Protein AF-A0A0Q6AH53-F1 (afdb_monomer_lite)

Secondary structure (DSSP, 8-state):
-HHHHHHHHHHHHHHHHHIIIIIHHHH-HHHHHHHHHHHHHHHHHHHHHHHHHHHHHHHHHHHHHHHHH-SSHHHHHHHHHHHHS--HHHHHHHHHHHHHHHHH-

Structure (mmCIF, N/CA/C/O backbone):
data_AF-A0A0Q6AH53-F1
#
_entry.id   AF-A0A0Q6AH53-F1
#
loop_
_atom_site.group_PDB
_atom_site.id
_atom_site.type_symbol
_atom_site.label_atom_id
_atom_site.label_alt_id
_atom_site.label_comp_id
_atom_site.label_asym_id
_atom_site.label_entity_id
_atom_site.label_seq_id
_ato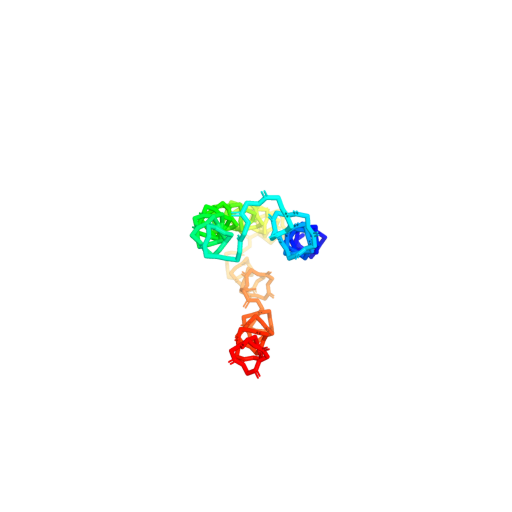m_site.pdbx_PDB_ins_code
_atom_site.Cartn_x
_atom_site.Cartn_y
_atom_site.Cartn_z
_atom_site.occupancy
_atom_site.B_iso_or_equiv
_atom_site.auth_seq_id
_atom_site.auth_comp_id
_atom_site.auth_asym_id
_atom_site.auth_atom_id
_atom_site.pdbx_PDB_model_num
ATOM 1 N N . MET A 1 1 ? -9.534 -4.218 2.031 1.00 60.06 1 MET A N 1
ATOM 2 C CA . MET A 1 1 ? -8.168 -3.649 2.088 1.00 60.06 1 MET A CA 1
ATOM 3 C C . MET A 1 1 ? -7.140 -4.500 1.352 1.00 60.06 1 MET A C 1
ATOM 5 O O . MET A 1 1 ? -6.335 -3.924 0.639 1.00 60.06 1 MET A O 1
ATOM 9 N N . TYR A 1 2 ? -7.128 -5.834 1.509 1.00 58.12 2 TYR A N 1
ATOM 10 C CA . TYR A 1 2 ? -6.176 -6.685 0.774 1.00 58.12 2 TYR A CA 1
ATOM 11 C C . TYR A 1 2 ? -6.452 -6.732 -0.727 1.00 58.12 2 TYR A C 1
ATOM 13 O O . TYR A 1 2 ? -5.517 -6.657 -1.506 1.00 58.12 2 TYR A O 1
ATOM 21 N N . LEU A 1 3 ? -7.723 -6.791 -1.133 1.00 60.84 3 LEU A N 1
ATOM 22 C CA . LEU A 1 3 ? -8.106 -6.808 -2.544 1.00 60.84 3 LEU A CA 1
ATOM 23 C C . LEU A 1 3 ? -7.705 -5.507 -3.255 1.00 60.84 3 LEU A C 1
ATOM 25 O O . LEU A 1 3 ? -7.133 -5.552 -4.332 1.00 60.84 3 LEU A O 1
ATOM 29 N N . GLU A 1 4 ? -7.935 -4.356 -2.624 1.00 62.25 4 GLU A N 1
ATOM 30 C CA . GLU A 1 4 ? -7.545 -3.045 -3.148 1.00 62.25 4 GLU A CA 1
ATOM 31 C C . GLU A 1 4 ? -6.018 -2.931 -3.262 1.00 62.25 4 GLU A C 1
ATOM 33 O O . GLU A 1 4 ? -5.525 -2.449 -4.275 1.00 62.25 4 GLU A O 1
ATOM 38 N N . PHE A 1 5 ? -5.268 -3.441 -2.277 1.00 66.69 5 PHE A N 1
ATOM 39 C CA . PHE A 1 5 ? -3.806 -3.531 -2.345 1.00 66.69 5 PHE A CA 1
ATOM 40 C C . PHE A 1 5 ? -3.329 -4.446 -3.485 1.00 66.69 5 PHE A C 1
ATOM 42 O O . PHE A 1 5 ? -2.415 -4.081 -4.215 1.00 66.69 5 PHE A O 1
ATOM 49 N N . PHE A 1 6 ? -3.970 -5.602 -3.685 1.00 65.94 6 PHE A N 1
ATOM 50 C CA . PHE A 1 6 ? -3.657 -6.511 -4.792 1.00 65.94 6 PHE A CA 1
ATOM 51 C C . PHE A 1 6 ? -3.969 -5.898 -6.160 1.00 65.94 6 PHE A C 1
ATOM 53 O O . PHE A 1 6 ? -3.168 -6.045 -7.075 1.00 65.94 6 PHE A O 1
ATOM 60 N N . ILE A 1 7 ? -5.088 -5.181 -6.299 1.00 70.50 7 ILE A N 1
ATOM 61 C CA . ILE A 1 7 ? -5.437 -4.455 -7.531 1.00 70.50 7 ILE A CA 1
ATOM 62 C C . ILE A 1 7 ? -4.381 -3.388 -7.827 1.00 70.50 7 ILE A C 1
ATOM 64 O O . ILE A 1 7 ? -3.907 -3.284 -8.952 1.00 70.50 7 ILE A O 1
ATOM 68 N N . ILE A 1 8 ? -3.980 -2.633 -6.804 1.00 69.50 8 ILE A N 1
ATOM 69 C CA . ILE A 1 8 ? -2.922 -1.625 -6.894 1.00 69.50 8 ILE A CA 1
ATOM 70 C C . ILE A 1 8 ? -1.599 -2.250 -7.355 1.00 69.50 8 ILE A C 1
ATOM 72 O O . ILE A 1 8 ? -0.982 -1.760 -8.296 1.00 69.50 8 ILE A O 1
ATOM 76 N N . PHE A 1 9 ? -1.183 -3.346 -6.721 1.00 70.88 9 PHE A N 1
ATOM 77 C CA . PHE A 1 9 ? 0.066 -4.028 -7.048 1.00 70.88 9 PHE A CA 1
ATOM 78 C C . PHE A 1 9 ? 0.036 -4.621 -8.463 1.00 70.88 9 PHE A C 1
ATOM 80 O O . PHE A 1 9 ? 1.013 -4.539 -9.200 1.00 70.88 9 PHE A O 1
ATOM 87 N N . PHE A 1 10 ? -1.108 -5.172 -8.869 1.00 75.94 10 PHE A N 1
ATOM 88 C CA . PHE A 1 10 ? -1.312 -5.711 -10.210 1.00 75.94 10 PHE A CA 1
ATOM 89 C C . PHE A 1 10 ? -1.244 -4.627 -11.293 1.00 75.94 10 PHE A C 1
ATOM 91 O O . PHE A 1 10 ? -0.612 -4.839 -12.325 1.00 75.94 10 PHE A O 1
ATOM 98 N N . LEU A 1 11 ? -1.839 -3.455 -11.051 1.00 76.25 11 LEU A N 1
ATOM 99 C CA . LEU A 1 11 ? -1.731 -2.310 -11.959 1.00 76.25 11 LEU A CA 1
ATOM 100 C C . LEU A 1 11 ? -0.281 -1.830 -12.092 1.00 76.25 11 LEU A C 1
ATOM 102 O O . LEU A 1 11 ? 0.150 -1.556 -13.206 1.00 76.25 11 LEU A O 1
ATOM 106 N N . PHE A 1 12 ? 0.470 -1.797 -10.986 1.00 74.19 12 PHE A N 1
ATOM 107 C CA . PHE A 1 12 ? 1.898 -1.460 -10.989 1.00 74.19 12 PHE A CA 1
ATOM 108 C C . PHE A 1 12 ? 2.695 -2.437 -11.860 1.00 74.19 12 PHE A C 1
ATOM 110 O O . PHE A 1 12 ? 3.464 -2.044 -12.729 1.00 74.19 12 PHE A O 1
ATOM 117 N N . TYR A 1 13 ? 2.455 -3.736 -11.681 1.00 76.06 13 TYR A N 1
ATOM 118 C CA . TYR A 1 13 ? 3.136 -4.771 -12.449 1.00 76.06 13 TYR A CA 1
ATOM 119 C C . TYR A 1 13 ? 2.826 -4.698 -13.955 1.00 76.06 13 TYR A C 1
ATOM 121 O O . TYR A 1 13 ? 3.729 -4.832 -14.781 1.00 76.06 13 TYR A O 1
ATOM 129 N N . LEU A 1 14 ? 1.563 -4.457 -14.325 1.00 79.00 14 LEU A N 1
ATOM 130 C CA . LEU A 1 14 ? 1.167 -4.282 -15.726 1.00 79.00 14 LEU A CA 1
ATOM 131 C C . LEU A 1 14 ? 1.796 -3.042 -16.363 1.00 79.00 14 LEU A C 1
ATOM 133 O O . LEU A 1 14 ? 2.202 -3.094 -17.523 1.00 79.00 14 LEU A O 1
ATOM 137 N N . GLU A 1 15 ? 1.879 -1.946 -15.615 1.00 78.12 15 GLU A N 1
ATOM 138 C CA . GLU A 1 15 ? 2.511 -0.710 -16.066 1.00 78.12 15 GLU A CA 1
ATOM 139 C C . GLU A 1 15 ? 4.010 -0.922 -16.319 1.00 78.12 15 GLU A C 1
ATOM 141 O O . GLU A 1 15 ? 4.482 -0.638 -17.419 1.00 78.12 15 GLU A O 1
ATOM 146 N N . THR A 1 16 ? 4.717 -1.595 -15.411 1.00 75.44 16 THR A N 1
ATOM 147 C CA . THR A 1 16 ? 6.136 -1.937 -15.598 1.00 75.44 16 THR A CA 1
ATOM 148 C C . THR A 1 16 ? 6.369 -2.834 -16.825 1.00 75.44 16 THR A C 1
ATOM 150 O O . THR A 1 16 ? 7.357 -2.676 -17.547 1.00 75.44 16 THR A O 1
ATOM 153 N N . ILE A 1 17 ? 5.464 -3.781 -17.107 1.00 79.81 17 ILE A N 1
ATOM 154 C CA . ILE A 1 17 ? 5.525 -4.596 -18.334 1.00 79.81 17 ILE A CA 1
ATOM 155 C C . ILE A 1 17 ? 5.327 -3.716 -19.573 1.00 79.81 17 ILE A C 1
ATOM 157 O O . ILE A 1 17 ? 6.077 -3.835 -20.545 1.00 79.81 17 ILE A O 1
ATOM 161 N N . PHE A 1 18 ? 4.327 -2.837 -19.558 1.00 81.81 18 PHE A N 1
ATOM 162 C CA . PHE A 1 18 ? 4.050 -1.940 -20.675 1.00 81.81 18 PHE A CA 1
ATOM 163 C C . PHE A 1 18 ? 5.246 -1.025 -20.972 1.00 81.81 18 PHE A C 1
ATOM 165 O O . PHE A 1 18 ? 5.645 -0.888 -22.133 1.00 81.81 18 PHE A O 1
ATOM 172 N N . GLU A 1 19 ? 5.875 -0.471 -19.938 1.00 75.56 19 GLU A N 1
ATOM 173 C CA . GLU A 1 19 ? 7.033 0.403 -20.102 1.00 75.56 19 GLU A CA 1
ATOM 174 C C . GLU A 1 19 ? 8.237 -0.318 -20.730 1.00 75.56 19 GLU A C 1
ATOM 176 O O . GLU A 1 19 ? 8.822 0.150 -21.717 1.00 75.56 19 GLU A O 1
ATOM 181 N N . ASN A 1 20 ? 8.558 -1.511 -20.226 1.00 76.12 20 ASN A N 1
ATOM 182 C CA . ASN A 1 20 ? 9.725 -2.272 -20.673 1.00 76.12 20 ASN A CA 1
ATOM 183 C C . ASN A 1 20 ? 9.561 -2.886 -22.071 1.00 76.12 20 ASN A C 1
ATOM 185 O O . ASN A 1 20 ? 10.519 -2.934 -22.841 1.00 76.12 20 ASN A O 1
ATOM 189 N N . PHE A 1 21 ? 8.364 -3.358 -22.431 1.00 78.62 21 PHE A N 1
ATOM 190 C CA . PHE A 1 21 ? 8.166 -4.079 -23.696 1.00 78.62 21 PHE A CA 1
ATOM 191 C C . PHE A 1 21 ? 7.598 -3.220 -24.825 1.00 78.62 21 PHE A C 1
ATOM 193 O O . PHE A 1 21 ? 7.879 -3.504 -25.995 1.00 78.62 21 PHE A O 1
ATOM 200 N N . VAL A 1 22 ? 6.809 -2.192 -24.500 1.00 80.94 22 VAL A N 1
ATOM 201 C CA . VAL A 1 22 ? 6.109 -1.365 -25.493 1.00 80.94 22 VAL A CA 1
ATOM 202 C C . VAL A 1 22 ? 6.765 0.005 -25.612 1.00 80.94 22 VAL A C 1
ATOM 204 O O . VAL A 1 22 ? 7.247 0.342 -26.694 1.00 80.94 22 VAL A O 1
ATOM 207 N N . LEU A 1 23 ? 6.854 0.773 -24.520 1.00 78.25 23 LEU A N 1
ATOM 208 C CA . LEU A 1 23 ? 7.431 2.127 -24.567 1.00 78.25 23 LEU A CA 1
ATOM 209 C C . LEU A 1 23 ? 8.900 2.108 -24.979 1.00 78.25 23 LEU A C 1
ATOM 211 O O . LEU A 1 23 ? 9.287 2.849 -25.881 1.00 78.25 23 LEU A O 1
ATOM 215 N N . THR A 1 24 ? 9.692 1.209 -24.390 1.00 81.31 24 THR A N 1
ATOM 216 C CA . THR A 1 24 ? 11.127 1.094 -24.695 1.00 81.31 24 THR A CA 1
ATOM 217 C C . THR A 1 24 ? 11.388 0.893 -26.192 1.00 81.31 24 THR A C 1
ATOM 219 O O . THR A 1 24 ? 12.341 1.453 -26.733 1.00 81.31 24 THR A O 1
ATOM 222 N N . LYS A 1 25 ? 10.511 0.157 -26.894 1.00 82.44 25 LYS A N 1
ATOM 223 C CA . LYS A 1 25 ? 10.593 -0.037 -28.352 1.00 82.44 25 LYS A CA 1
ATOM 224 C C . LYS A 1 25 ? 10.142 1.177 -29.167 1.00 82.44 25 LYS A C 1
ATOM 226 O O . LYS A 1 25 ? 10.589 1.321 -30.300 1.00 82.44 25 LYS A O 1
ATOM 231 N N . LEU A 1 26 ? 9.247 2.006 -28.634 1.00 84.44 26 LEU A N 1
ATOM 232 C CA . LEU A 1 26 ? 8.649 3.133 -29.355 1.00 84.44 26 LEU A CA 1
ATOM 233 C C . LEU A 1 26 ? 9.473 4.415 -29.253 1.00 84.44 26 LEU A C 1
ATOM 235 O O . LEU A 1 26 ? 9.622 5.118 -30.248 1.00 84.44 26 LEU A O 1
ATOM 239 N N . ILE A 1 27 ? 9.981 4.733 -28.062 1.00 84.81 27 ILE A N 1
ATOM 240 C CA . ILE A 1 27 ? 10.626 6.027 -27.787 1.00 84.81 27 ILE A CA 1
ATOM 241 C C . ILE A 1 27 ? 12.105 5.912 -27.408 1.00 84.81 27 ILE A C 1
ATOM 243 O O . ILE A 1 27 ? 12.768 6.936 -27.277 1.00 84.81 27 ILE A O 1
ATOM 247 N N . GLY A 1 28 ? 12.636 4.692 -27.284 1.00 83.38 28 GLY A N 1
ATOM 248 C CA . GLY A 1 28 ? 14.022 4.440 -26.894 1.00 83.38 28 GLY A CA 1
ATOM 249 C C . GLY A 1 28 ? 14.226 4.376 -25.377 1.00 83.38 28 GLY A C 1
ATOM 250 O O . GLY A 1 28 ? 13.398 4.826 -24.582 1.00 83.38 28 GLY A O 1
ATOM 251 N N . ILE A 1 29 ? 15.347 3.774 -24.970 1.00 82.31 29 ILE A N 1
ATOM 252 C CA . ILE A 1 29 ? 15.649 3.449 -23.565 1.00 82.31 29 ILE A CA 1
ATOM 253 C C . ILE A 1 29 ? 15.776 4.712 -22.702 1.00 82.31 29 ILE A C 1
ATOM 255 O O . ILE A 1 29 ? 15.222 4.766 -21.608 1.00 82.31 29 ILE A O 1
ATOM 259 N N . GLU A 1 30 ? 16.473 5.740 -23.189 1.00 81.38 30 GLU A N 1
ATOM 260 C CA . GLU A 1 30 ? 16.743 6.953 -22.404 1.00 81.38 30 GLU A CA 1
ATOM 261 C C . GLU A 1 30 ? 15.470 7.769 -22.137 1.00 81.38 30 GLU A C 1
ATOM 263 O O . GLU A 1 30 ? 15.230 8.211 -21.015 1.00 81.38 30 GLU A O 1
ATOM 268 N N . GLN A 1 31 ? 14.595 7.899 -23.132 1.00 80.38 31 GLN A N 1
ATOM 269 C CA . GLN A 1 31 ? 13.305 8.572 -22.996 1.00 80.38 31 GLN A CA 1
ATOM 270 C C . GLN A 1 31 ? 12.365 7.779 -22.083 1.00 80.38 31 GLN A C 1
ATOM 272 O O . GLN A 1 31 ? 11.658 8.366 -21.264 1.00 80.38 31 GLN A O 1
ATOM 277 N N . THR A 1 32 ? 12.397 6.446 -22.171 1.00 81.06 32 THR A N 1
ATOM 278 C CA . THR A 1 32 ? 11.580 5.576 -21.316 1.00 81.06 32 THR A CA 1
ATOM 279 C C . THR A 1 32 ? 11.971 5.697 -19.846 1.00 81.06 32 THR A C 1
ATOM 281 O O . THR A 1 32 ? 11.084 5.752 -19.003 1.00 81.06 32 THR A O 1
ATOM 284 N N . LYS A 1 33 ? 13.262 5.853 -19.514 1.00 77.94 33 LYS A N 1
ATOM 285 C CA . LYS A 1 33 ? 13.703 6.094 -18.124 1.00 77.94 33 LYS A CA 1
ATOM 286 C C . LYS A 1 33 ? 13.076 7.354 -17.518 1.00 77.94 33 LYS A C 1
ATOM 288 O O . LYS A 1 33 ? 12.648 7.339 -16.368 1.00 77.94 33 LYS A O 1
ATOM 293 N N . VAL A 1 34 ? 13.013 8.447 -18.282 1.00 78.12 34 VAL A N 1
ATOM 294 C CA . VAL A 1 34 ? 12.433 9.717 -17.807 1.00 78.12 34 VAL A CA 1
ATOM 295 C C . VAL A 1 34 ? 10.921 9.591 -17.600 1.00 78.12 34 VAL A C 1
ATOM 297 O O . VAL A 1 34 ? 10.383 10.097 -16.609 1.00 78.12 34 VAL A O 1
ATOM 300 N N . VAL A 1 35 ? 10.235 8.893 -18.511 1.00 77.44 35 VAL A N 1
ATOM 301 C CA . VAL A 1 35 ? 8.800 8.603 -18.379 1.00 77.44 35 VAL A CA 1
ATOM 302 C C . VAL A 1 35 ? 8.542 7.727 -17.156 1.00 77.44 35 VAL A C 1
ATOM 304 O O . VAL A 1 35 ? 7.729 8.119 -16.325 1.00 77.44 35 VAL A O 1
ATOM 307 N N . ASN A 1 36 ? 9.307 6.650 -16.978 1.00 74.56 36 ASN A N 1
ATOM 308 C CA . ASN A 1 36 ? 9.184 5.728 -15.850 1.00 74.56 36 ASN A CA 1
ATOM 309 C C . ASN A 1 36 ? 9.296 6.451 -14.502 1.00 74.56 36 ASN A C 1
ATOM 311 O O . ASN A 1 36 ? 8.440 6.292 -13.633 1.00 74.56 36 ASN A O 1
ATOM 315 N N . ILE A 1 37 ? 10.293 7.329 -14.338 1.00 74.38 37 ILE A N 1
ATOM 316 C CA . ILE A 1 37 ? 10.444 8.123 -13.107 1.00 74.38 37 ILE A CA 1
ATOM 317 C C . ILE A 1 37 ? 9.200 8.991 -12.865 1.00 74.38 37 ILE A C 1
ATOM 319 O O . ILE A 1 37 ? 8.688 9.061 -11.746 1.00 74.38 37 ILE A O 1
ATOM 323 N N . SER A 1 38 ? 8.699 9.639 -13.917 1.00 74.81 38 SER A N 1
ATOM 324 C CA . SER A 1 38 ? 7.541 10.534 -13.833 1.00 74.81 38 SER A CA 1
ATOM 325 C C . SER A 1 38 ? 6.264 9.772 -13.472 1.00 74.81 38 SER A C 1
ATOM 327 O O . SER A 1 38 ? 5.523 10.194 -12.580 1.00 74.81 38 SER A O 1
ATOM 329 N N . VAL A 1 39 ? 6.024 8.630 -14.123 1.00 75.38 39 VAL A N 1
ATOM 330 C CA . VAL A 1 39 ? 4.868 7.767 -13.859 1.00 75.38 39 VAL A CA 1
ATOM 331 C C . VAL A 1 39 ? 4.963 7.184 -12.455 1.00 75.38 39 VAL A C 1
ATOM 333 O O . VAL A 1 39 ? 4.005 7.317 -11.694 1.00 75.38 39 VAL A O 1
ATOM 336 N N . THR A 1 40 ? 6.129 6.673 -12.055 1.00 72.19 40 THR A N 1
ATOM 337 C CA . THR A 1 40 ? 6.386 6.140 -10.710 1.00 72.19 40 THR A CA 1
ATOM 338 C C . THR A 1 40 ? 6.053 7.159 -9.620 1.00 72.19 40 THR A C 1
ATOM 340 O O . THR A 1 40 ? 5.369 6.820 -8.653 1.00 72.19 40 THR A O 1
ATOM 343 N N . ILE A 1 41 ? 6.469 8.423 -9.770 1.00 73.38 41 ILE A N 1
ATOM 344 C CA . ILE A 1 41 ? 6.153 9.484 -8.797 1.00 73.38 41 ILE A CA 1
ATOM 345 C C . ILE A 1 41 ? 4.639 9.694 -8.688 1.00 73.38 41 ILE A C 1
ATOM 347 O O . ILE A 1 41 ? 4.092 9.696 -7.580 1.00 73.38 41 ILE A O 1
ATOM 351 N N . VAL A 1 42 ? 3.949 9.848 -9.822 1.00 73.81 42 VAL A N 1
ATOM 352 C CA . VAL A 1 42 ? 2.489 10.043 -9.847 1.00 73.81 42 VAL A CA 1
ATOM 353 C C . VAL A 1 42 ? 1.778 8.847 -9.220 1.00 73.81 42 VAL A C 1
ATOM 355 O O . VAL A 1 42 ? 0.831 9.021 -8.443 1.00 73.81 42 VAL A O 1
ATOM 358 N N . LEU A 1 43 ? 2.257 7.637 -9.500 1.00 70.94 43 LEU A N 1
ATOM 359 C CA . LEU A 1 43 ? 1.692 6.409 -8.970 1.00 70.94 43 LEU A CA 1
ATOM 360 C C . LEU A 1 43 ? 1.874 6.333 -7.454 1.00 70.94 43 LEU A C 1
ATOM 362 O O . LEU A 1 43 ? 0.887 6.157 -6.747 1.00 70.94 43 LEU A O 1
ATOM 366 N N . ILE A 1 44 ? 3.079 6.569 -6.927 1.00 72.44 44 ILE A N 1
ATOM 367 C CA . ILE A 1 44 ? 3.342 6.582 -5.477 1.00 72.44 44 ILE A CA 1
ATOM 368 C C . ILE A 1 44 ? 2.439 7.593 -4.763 1.00 72.44 44 ILE A C 1
ATOM 370 O O . ILE A 1 44 ? 1.830 7.255 -3.745 1.00 72.44 44 ILE A O 1
ATOM 374 N N . ILE A 1 45 ? 2.302 8.808 -5.301 1.00 70.56 45 ILE A N 1
ATOM 375 C CA . ILE A 1 45 ? 1.423 9.839 -4.727 1.00 70.56 45 ILE A CA 1
ATOM 376 C C . ILE A 1 45 ? -0.031 9.353 -4.710 1.00 70.56 45 ILE A C 1
ATOM 378 O O . ILE A 1 45 ? -0.698 9.411 -3.674 1.00 70.56 45 ILE A O 1
ATOM 382 N N . THR A 1 46 ? -0.514 8.824 -5.834 1.00 73.38 46 THR A N 1
ATOM 383 C CA . THR A 1 46 ? -1.888 8.321 -5.968 1.00 73.38 46 THR A CA 1
ATOM 384 C C . THR A 1 46 ? -2.159 7.174 -4.996 1.00 73.38 46 THR A C 1
ATOM 386 O O . THR A 1 46 ? -3.182 7.165 -4.307 1.00 73.38 46 THR A O 1
ATOM 389 N N . LEU A 1 47 ? -1.221 6.235 -4.873 1.00 70.88 47 LEU A N 1
ATOM 390 C CA . LEU A 1 47 ? -1.311 5.112 -3.944 1.00 70.88 47 LEU A CA 1
ATOM 391 C C . LEU A 1 47 ? -1.262 5.559 -2.487 1.00 70.88 47 LEU A C 1
ATOM 393 O O . LEU A 1 47 ? -2.030 5.043 -1.674 1.00 70.88 47 LEU A O 1
ATOM 397 N N . GLY A 1 48 ? -0.427 6.542 -2.155 1.00 69.69 48 GLY A N 1
ATOM 398 C CA . GLY A 1 48 ? -0.387 7.147 -0.827 1.00 69.69 48 GLY A CA 1
ATOM 399 C C . GLY A 1 48 ? -1.733 7.762 -0.444 1.00 69.69 48 GLY A C 1
ATOM 400 O O . GLY A 1 48 ? -2.257 7.485 0.638 1.00 69.69 48 GLY A O 1
ATOM 401 N N . ILE A 1 49 ? -2.344 8.528 -1.353 1.00 73.88 49 ILE A N 1
ATOM 402 C CA . ILE A 1 49 ? -3.653 9.162 -1.132 1.00 73.88 49 ILE A CA 1
ATOM 403 C C . ILE A 1 49 ? -4.756 8.107 -0.979 1.00 73.88 49 ILE A C 1
ATOM 405 O O . ILE A 1 49 ? -5.510 8.143 -0.002 1.00 73.88 49 ILE A O 1
ATOM 409 N N . ILE A 1 50 ? -4.848 7.146 -1.905 1.00 77.00 50 ILE A N 1
ATOM 410 C CA . ILE A 1 50 ? -5.874 6.090 -1.876 1.00 77.00 50 ILE A CA 1
ATOM 411 C C . ILE A 1 50 ? -5.699 5.204 -0.641 1.00 77.00 50 ILE A C 1
ATOM 413 O O . ILE A 1 50 ? -6.668 4.930 0.071 1.00 77.00 50 ILE A O 1
ATOM 417 N N . GLY A 1 51 ? -4.468 4.782 -0.353 1.00 73.50 51 GLY A N 1
ATOM 418 C CA . GLY A 1 51 ? -4.137 3.968 0.810 1.00 73.50 51 GLY A CA 1
ATOM 419 C C . GLY A 1 51 ? -4.533 4.659 2.111 1.00 73.50 51 GLY A C 1
ATOM 420 O O . GLY A 1 51 ? -5.208 4.056 2.949 1.00 73.50 51 GLY A O 1
ATOM 421 N N . ASN A 1 52 ? -4.210 5.947 2.248 1.00 75.69 52 ASN A N 1
ATOM 422 C CA . ASN A 1 52 ? -4.591 6.733 3.418 1.00 75.69 52 ASN A CA 1
ATOM 423 C C . ASN A 1 52 ? -6.116 6.916 3.520 1.00 75.69 52 ASN A C 1
ATOM 425 O O . ASN A 1 52 ? -6.699 6.754 4.593 1.00 75.69 52 ASN A O 1
ATOM 429 N N . HIS A 1 53 ? -6.800 7.160 2.400 1.00 79.38 53 HIS A N 1
ATOM 430 C CA . HIS A 1 53 ? -8.261 7.235 2.372 1.00 79.38 53 HIS A CA 1
ATOM 431 C C . HIS A 1 53 ? -8.913 5.928 2.854 1.00 79.38 53 HIS A C 1
ATOM 433 O O . HIS A 1 53 ? -9.808 5.948 3.706 1.00 79.38 53 HIS A O 1
ATOM 439 N N . LEU A 1 54 ? -8.447 4.781 2.353 1.00 79.00 54 LEU A N 1
ATOM 440 C CA . LEU A 1 54 ? -8.933 3.462 2.766 1.00 79.00 54 LEU A CA 1
ATOM 441 C C . LEU A 1 54 ? -8.633 3.180 4.241 1.00 79.00 54 LEU A C 1
ATOM 443 O O . LEU A 1 54 ? -9.489 2.631 4.944 1.00 79.00 54 LEU A O 1
ATOM 447 N N . TYR A 1 55 ? -7.459 3.589 4.724 1.00 78.50 55 TYR A N 1
ATOM 448 C CA . TYR A 1 55 ? -7.083 3.488 6.130 1.00 78.50 55 TYR A CA 1
ATOM 449 C C . TYR A 1 55 ? -8.040 4.286 7.026 1.00 78.50 55 TYR A C 1
ATOM 451 O O . TYR A 1 55 ? -8.649 3.715 7.934 1.00 78.50 55 TYR A O 1
ATOM 459 N N . ILE A 1 56 ? -8.272 5.566 6.720 1.00 80.62 56 ILE A N 1
ATOM 460 C CA . ILE A 1 56 ? -9.199 6.431 7.468 1.00 80.62 56 ILE A CA 1
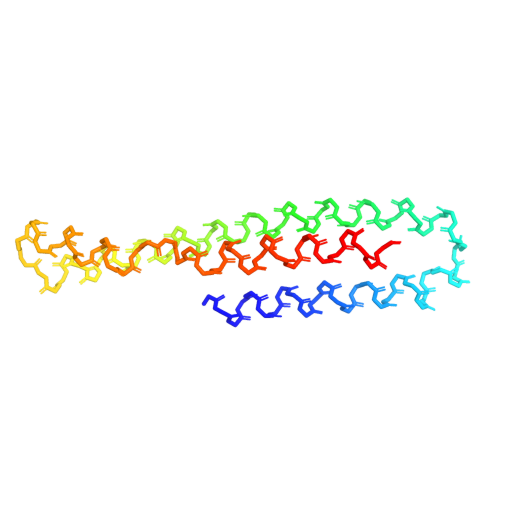ATOM 461 C C . ILE A 1 56 ? -10.624 5.865 7.427 1.00 80.62 56 ILE A C 1
ATOM 463 O O . ILE A 1 56 ? -11.317 5.826 8.448 1.00 80.62 56 ILE A O 1
ATOM 467 N N . LYS A 1 57 ? -11.075 5.376 6.266 1.00 83.19 57 LYS A N 1
ATOM 468 C CA . LYS A 1 57 ? -12.398 4.753 6.113 1.00 83.19 57 LYS A CA 1
ATOM 469 C C . LYS A 1 57 ? -12.539 3.506 6.989 1.00 83.19 57 LYS A C 1
ATOM 471 O O . LYS A 1 57 ? -13.568 3.331 7.647 1.00 83.19 57 LYS A O 1
ATOM 476 N N . LYS A 1 58 ? -11.508 2.656 7.042 1.00 82.94 58 LYS A N 1
ATOM 477 C CA . LYS A 1 58 ? -11.471 1.487 7.933 1.00 82.94 58 LYS A CA 1
ATOM 478 C C . LYS A 1 58 ? -11.486 1.915 9.399 1.00 82.94 58 LYS A C 1
ATOM 480 O O . LYS A 1 58 ? -12.264 1.344 10.158 1.00 82.94 58 LYS A O 1
ATOM 485 N N . ALA A 1 59 ? -10.695 2.916 9.782 1.00 82.25 59 ALA A N 1
ATOM 486 C CA . ALA A 1 59 ? -10.648 3.433 11.148 1.00 82.25 59 ALA A CA 1
ATOM 487 C C . ALA A 1 59 ? -12.027 3.928 11.611 1.00 82.25 59 ALA A C 1
ATOM 489 O O . ALA A 1 59 ? -12.526 3.467 12.637 1.00 82.25 59 ALA A O 1
ATOM 490 N N . LYS A 1 60 ? -12.705 4.756 10.802 1.00 85.19 60 LYS A N 1
ATOM 491 C CA . LYS A 1 60 ? -14.077 5.222 11.076 1.00 85.19 60 LYS A CA 1
ATOM 492 C C . LYS A 1 60 ? -15.063 4.067 11.254 1.00 85.19 60 LYS A C 1
ATOM 494 O O . LYS A 1 60 ? -15.881 4.089 12.169 1.00 85.19 60 LYS A O 1
ATOM 499 N N . ARG A 1 61 ? -14.979 3.033 10.408 1.00 86.06 61 ARG A N 1
ATOM 500 C CA . ARG A 1 61 ? -15.840 1.847 10.531 1.00 86.06 61 ARG A CA 1
ATOM 501 C C . ARG A 1 61 ? -15.558 1.068 11.816 1.00 86.06 61 ARG A C 1
ATOM 503 O O . ARG A 1 61 ? -16.492 0.609 12.461 1.00 86.06 61 ARG A O 1
ATOM 510 N N . THR A 1 62 ? -14.288 0.906 12.181 1.00 85.75 62 THR A N 1
ATOM 511 C CA . THR A 1 62 ? -13.893 0.217 13.417 1.00 85.75 62 THR A CA 1
ATOM 512 C C . THR A 1 62 ? -14.373 0.974 14.653 1.00 85.75 62 THR A C 1
ATOM 514 O O . THR A 1 62 ? -14.906 0.332 15.550 1.00 85.75 62 THR A O 1
ATOM 517 N N . LEU A 1 63 ? -14.256 2.308 14.666 1.00 85.81 63 LEU A N 1
ATOM 518 C CA . LEU A 1 63 ? -14.773 3.169 15.736 1.00 85.81 63 LEU A CA 1
ATOM 519 C C . LEU A 1 63 ? -16.286 3.002 15.903 1.00 85.81 63 LEU A C 1
ATOM 521 O O . LEU A 1 63 ? -16.743 2.607 16.970 1.00 85.81 63 LEU A O 1
ATOM 525 N N . LYS A 1 64 ? -17.051 3.161 14.815 1.00 88.25 64 LYS A N 1
ATOM 526 C CA . LYS A 1 64 ? -18.511 2.987 14.838 1.00 88.25 64 LYS A CA 1
ATOM 527 C C . LYS A 1 64 ? -18.926 1.593 15.322 1.00 88.25 64 LYS A C 1
ATOM 529 O O . LYS A 1 64 ? -19.879 1.442 16.076 1.00 88.25 64 LYS A O 1
ATOM 534 N N . ASN A 1 65 ? -18.206 0.554 14.899 1.00 87.12 65 ASN A N 1
ATOM 535 C CA . ASN A 1 65 ? -18.478 -0.810 15.346 1.00 87.12 65 ASN A CA 1
ATOM 536 C C . ASN A 1 65 ? -18.149 -1.021 16.831 1.00 87.12 65 ASN A C 1
ATOM 538 O O . ASN A 1 65 ? -18.792 -1.852 17.464 1.00 87.12 65 ASN A O 1
ATOM 542 N N . ALA A 1 66 ? -17.153 -0.315 17.371 1.00 87.75 66 ALA A N 1
ATOM 543 C CA . ALA A 1 66 ? -16.817 -0.371 18.789 1.00 87.75 66 ALA A CA 1
ATOM 544 C C . ALA A 1 66 ? -17.940 0.249 19.630 1.00 87.75 66 ALA A C 1
ATOM 546 O O . ALA A 1 66 ? -18.421 -0.403 20.550 1.00 87.75 66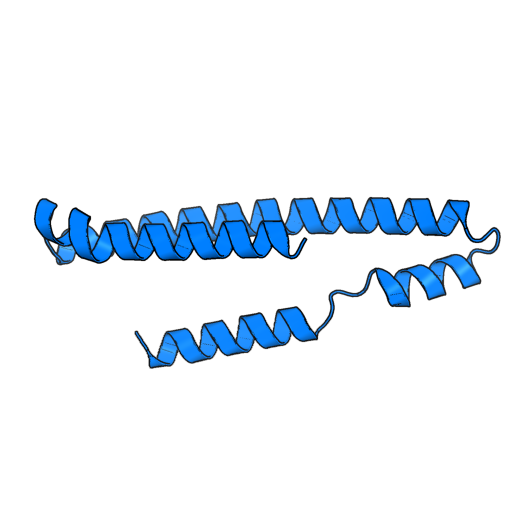 ALA A O 1
ATOM 547 N N . GLU A 1 67 ? -18.406 1.442 19.247 1.00 89.31 67 GLU A N 1
ATOM 548 C CA . GLU A 1 67 ? -19.506 2.165 19.906 1.00 89.31 67 GLU A CA 1
ATOM 549 C C . GLU A 1 67 ? -20.806 1.353 19.937 1.00 89.31 67 GLU A C 1
ATOM 551 O O . GLU A 1 67 ? -21.496 1.315 20.949 1.00 89.31 67 GLU A O 1
ATOM 556 N N . VAL A 1 68 ? -21.132 0.661 18.839 1.00 91.06 68 VAL A N 1
ATOM 557 C CA . VAL A 1 68 ? -22.334 -0.189 18.767 1.00 91.06 68 VAL A CA 1
ATOM 558 C C . VAL A 1 68 ? -22.196 -1.451 19.623 1.00 91.06 68 VAL A C 1
ATOM 560 O O . VAL A 1 68 ? -23.189 -1.956 20.141 1.00 91.06 68 VAL A O 1
ATOM 563 N N . LYS A 1 69 ? -20.985 -2.007 19.735 1.00 88.56 69 LYS A N 1
ATOM 564 C CA . LYS A 1 69 ? -20.766 -3.326 20.343 1.00 88.56 69 LYS A CA 1
ATOM 565 C C . LYS A 1 69 ? -20.480 -3.267 21.843 1.00 88.56 69 LYS A C 1
ATOM 567 O O . LYS A 1 69 ? -20.754 -4.241 22.540 1.00 88.56 69 LYS A O 1
ATOM 572 N N . TYR A 1 70 ? -19.924 -2.164 22.330 1.00 91.06 70 TYR A N 1
ATOM 573 C CA . TYR A 1 70 ? -19.528 -1.998 23.724 1.00 91.06 70 TYR A CA 1
ATOM 574 C C . TYR A 1 70 ? -20.061 -0.669 24.252 1.00 91.06 70 TYR A C 1
ATOM 576 O O . TYR A 1 70 ? -19.791 0.378 23.673 1.00 91.06 70 TYR A O 1
ATOM 584 N N . SER A 1 71 ? -20.792 -0.702 25.366 1.00 83.50 71 SER A N 1
ATOM 585 C CA . SER A 1 71 ? -21.306 0.498 26.038 1.00 83.50 71 SER A CA 1
ATOM 586 C C . SER A 1 71 ? -20.221 1.257 26.808 1.00 83.50 71 SER A C 1
ATOM 588 O O . SER A 1 71 ? -20.283 2.476 26.921 1.00 83.50 71 SER A O 1
ATOM 590 N N . GLU A 1 72 ? -19.221 0.543 27.328 1.00 92.56 72 GLU A N 1
ATOM 591 C CA . GLU A 1 72 ? -18.134 1.118 28.121 1.00 92.56 72 GLU A CA 1
ATOM 592 C C . GLU A 1 72 ? -16.943 1.547 27.261 1.00 92.56 72 GLU A C 1
ATOM 594 O O . GLU A 1 72 ? -16.468 0.802 26.398 1.00 92.56 72 GLU A O 1
ATOM 599 N N . ILE A 1 73 ? -16.407 2.729 27.567 1.00 86.69 73 ILE A N 1
ATOM 600 C CA . ILE A 1 73 ? -15.293 3.353 26.840 1.00 86.69 73 ILE A CA 1
ATOM 601 C C . ILE A 1 73 ? -14.013 2.502 26.913 1.00 86.69 73 ILE A C 1
ATOM 603 O O . ILE A 1 73 ? -13.308 2.377 25.911 1.00 86.69 73 ILE A O 1
ATOM 607 N N . GLU A 1 74 ? -13.715 1.879 28.057 1.00 88.44 74 GLU A N 1
ATOM 608 C CA . GLU A 1 74 ? -12.543 1.003 28.225 1.00 88.44 74 GLU A CA 1
ATOM 609 C C . GLU A 1 74 ? -12.573 -0.182 27.245 1.00 88.44 74 GLU A C 1
ATOM 611 O O . GLU A 1 74 ? -11.599 -0.446 26.535 1.00 88.44 74 GLU A O 1
ATOM 616 N N . ASN A 1 75 ? -13.734 -0.828 27.114 1.00 86.06 75 ASN A N 1
ATOM 617 C CA . ASN A 1 75 ? -13.925 -1.975 26.226 1.00 86.06 75 ASN A CA 1
ATOM 618 C C . ASN A 1 75 ? -13.891 -1.569 24.742 1.00 86.06 75 ASN A C 1
ATOM 620 O O . ASN A 1 75 ? -13.376 -2.308 23.896 1.00 86.06 75 ASN A O 1
ATOM 624 N N . GLN A 1 76 ? -14.380 -0.368 24.413 1.00 85.81 76 GLN A N 1
ATOM 625 C CA . GLN A 1 76 ? -14.242 0.200 23.070 1.00 85.81 76 GLN A CA 1
ATOM 626 C C . GLN A 1 76 ? -12.768 0.417 22.707 1.00 85.81 76 GLN A C 1
ATOM 628 O O . GLN A 1 76 ? -12.340 0.004 21.625 1.00 85.81 76 GLN A O 1
ATOM 633 N N . LYS A 1 77 ? -11.975 1.018 23.608 1.00 83.56 77 LYS A N 1
ATOM 634 C CA . LYS A 1 77 ? -10.536 1.248 23.396 1.00 83.56 77 LYS A CA 1
ATOM 635 C C . LYS A 1 77 ? -9.791 -0.060 23.158 1.00 83.56 77 LYS A C 1
ATOM 637 O O . LYS A 1 77 ? -9.038 -0.154 22.187 1.00 83.56 77 LYS A O 1
ATOM 642 N N . GLU A 1 78 ? -10.024 -1.080 23.982 1.00 85.19 78 GLU A N 1
ATOM 643 C CA . GLU A 1 78 ? -9.342 -2.372 23.838 1.00 85.19 78 GLU A CA 1
ATOM 644 C C . GLU A 1 78 ? -9.674 -3.043 22.493 1.00 85.19 78 GLU A C 1
ATOM 646 O O . GLU A 1 78 ? -8.791 -3.552 21.791 1.00 85.19 78 GLU A O 1
ATOM 651 N N . PHE A 1 79 ? -10.940 -2.976 22.072 1.00 84.06 79 PHE A N 1
ATOM 652 C CA . PHE A 1 79 ? -11.373 -3.479 20.771 1.00 84.06 79 PHE A CA 1
ATOM 653 C C . PHE A 1 79 ? -10.712 -2.730 19.604 1.00 84.06 79 PHE A C 1
ATOM 655 O O . PHE A 1 79 ? -10.239 -3.363 18.653 1.00 84.06 79 PHE A O 1
ATOM 662 N N . ILE A 1 80 ? -10.650 -1.397 19.669 1.00 83.12 80 ILE A N 1
ATOM 663 C CA . ILE A 1 80 ? -10.012 -0.564 18.640 1.00 83.12 80 ILE A CA 1
ATOM 664 C C . ILE A 1 80 ? -8.516 -0.854 18.569 1.00 83.12 80 ILE A C 1
ATOM 666 O O . ILE A 1 80 ? -7.993 -0.973 17.468 1.00 83.12 80 ILE A O 1
ATOM 670 N N . ILE A 1 81 ? -7.826 -1.034 19.694 1.00 79.31 81 ILE A N 1
ATOM 671 C CA . ILE A 1 81 ? -6.398 -1.377 19.696 1.00 79.31 81 ILE A CA 1
ATOM 672 C C . ILE A 1 81 ? -6.177 -2.741 19.024 1.00 79.31 81 ILE A C 1
ATOM 674 O O . ILE A 1 81 ? -5.339 -2.858 18.128 1.00 79.31 81 ILE A O 1
ATOM 678 N N . LYS A 1 82 ? -6.994 -3.753 19.353 1.00 78.69 82 LYS A N 1
ATOM 679 C CA . LYS A 1 82 ? -6.909 -5.094 18.742 1.00 78.69 82 LYS A CA 1
ATOM 680 C C . LYS A 1 82 ? -7.231 -5.121 17.241 1.00 78.69 82 LYS A C 1
ATOM 682 O O . LYS A 1 82 ? -6.668 -5.936 16.514 1.00 78.69 82 LYS A O 1
ATOM 687 N N . LYS A 1 83 ? -8.162 -4.290 16.757 1.00 75.38 83 LYS A N 1
ATOM 688 C CA . LYS A 1 83 ? -8.667 -4.329 15.361 1.00 75.38 83 LYS A CA 1
ATOM 689 C C . LYS A 1 83 ? -8.141 -3.216 14.452 1.00 75.38 83 LYS A C 1
ATOM 691 O O . LYS A 1 83 ? -8.132 -3.382 13.229 1.00 75.38 83 LYS A O 1
ATOM 696 N N . GLY A 1 84 ? -7.812 -2.074 15.036 1.00 60.53 84 GLY A N 1
ATOM 697 C CA . GLY A 1 84 ? -7.448 -0.820 14.380 1.00 60.53 84 GLY A CA 1
ATOM 698 C C . GLY A 1 84 ? -5.947 -0.624 14.213 1.00 60.53 84 GLY A C 1
ATOM 699 O O . GLY A 1 84 ? -5.558 0.209 13.401 1.00 60.53 84 GLY A O 1
ATOM 700 N N . GLY A 1 85 ? -5.115 -1.413 14.899 1.00 60.31 85 GLY A N 1
ATOM 701 C CA . GLY A 1 85 ? -3.676 -1.409 14.667 1.00 60.31 85 GLY A CA 1
ATOM 702 C C . GLY A 1 85 ? -3.345 -1.696 13.200 1.00 60.31 85 GLY A C 1
ATOM 703 O O . GLY A 1 85 ? -3.855 -2.651 12.599 1.00 60.31 85 GLY A O 1
ATOM 704 N N . THR A 1 86 ? -2.479 -0.871 12.614 1.00 57.94 86 THR A N 1
ATOM 705 C CA . THR A 1 86 ? -1.766 -1.229 11.388 1.00 57.94 86 THR A CA 1
ATOM 706 C C . THR A 1 86 ? -1.024 -2.521 11.693 1.00 57.94 86 THR A C 1
ATOM 708 O O . THR A 1 86 ? -0.163 -2.543 12.568 1.00 57.94 86 THR A O 1
ATOM 711 N N . SER A 1 87 ? -1.403 -3.628 11.052 1.00 59.78 87 SER A N 1
ATOM 712 C CA . SER A 1 87 ? -0.721 -4.890 11.316 1.00 59.78 87 SER A CA 1
ATOM 713 C C . SER A 1 87 ? 0.719 -4.722 10.843 1.00 59.78 87 SER A C 1
ATOM 715 O O . SER A 1 87 ? 0.950 -4.574 9.642 1.00 59.78 87 SER A O 1
ATOM 717 N N . TYR A 1 88 ? 1.660 -4.689 11.794 1.00 55.31 88 TYR A N 1
ATOM 718 C CA . TYR A 1 88 ? 3.095 -4.541 11.541 1.00 55.31 8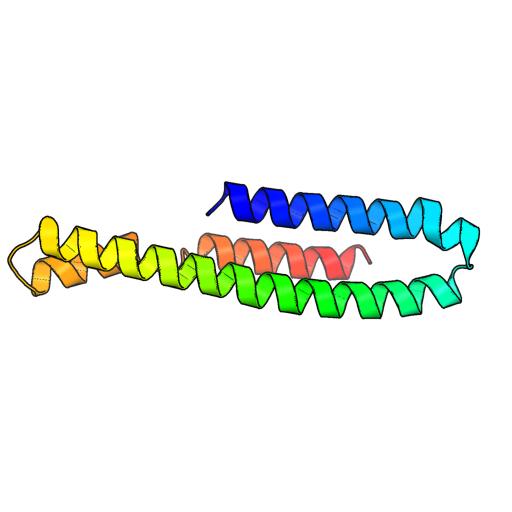8 TYR A CA 1
ATOM 719 C C . TYR A 1 88 ? 3.570 -5.502 10.453 1.00 55.31 88 TYR A C 1
ATOM 721 O O . TYR A 1 88 ? 4.405 -5.129 9.649 1.00 55.31 88 TYR A O 1
ATOM 729 N N . ILE A 1 89 ? 2.923 -6.664 10.335 1.00 60.31 89 ILE A N 1
ATOM 730 C CA . ILE A 1 89 ? 3.099 -7.640 9.259 1.00 60.31 89 ILE A CA 1
ATOM 731 C C . ILE A 1 89 ? 3.074 -6.991 7.864 1.00 60.31 89 ILE A C 1
ATOM 733 O O . ILE A 1 89 ? 3.980 -7.242 7.081 1.00 60.31 89 ILE A O 1
ATOM 737 N N . TYR A 1 90 ? 2.104 -6.129 7.537 1.00 59.84 90 TYR A N 1
ATOM 738 C CA . TYR A 1 90 ? 2.045 -5.505 6.203 1.00 59.84 90 TYR A CA 1
ATOM 739 C C . TYR A 1 90 ? 3.112 -4.437 6.004 1.00 59.84 90 TYR A C 1
ATOM 741 O O . TYR A 1 90 ? 3.624 -4.299 4.899 1.00 59.84 90 TYR A O 1
ATOM 749 N N . VAL A 1 91 ? 3.474 -3.712 7.065 1.00 60.38 91 VAL A N 1
ATOM 750 C CA . VAL A 1 91 ? 4.577 -2.743 7.020 1.00 60.38 91 VAL A CA 1
ATOM 751 C C . VAL A 1 91 ? 5.900 -3.478 6.805 1.00 60.38 91 VAL A C 1
ATOM 753 O O . VAL A 1 91 ? 6.687 -3.078 5.956 1.00 60.38 91 VAL A O 1
ATOM 756 N N . THR A 1 92 ? 6.112 -4.593 7.503 1.00 67.38 92 THR A N 1
ATOM 757 C CA . THR A 1 92 ? 7.297 -5.443 7.368 1.00 67.38 92 THR A CA 1
ATOM 758 C C . THR A 1 92 ? 7.365 -6.116 5.997 1.00 67.38 92 THR A C 1
ATOM 760 O O . THR A 1 92 ? 8.434 -6.129 5.399 1.00 67.38 92 THR A O 1
ATOM 763 N N . ILE A 1 93 ? 6.246 -6.621 5.461 1.00 70.19 93 ILE A N 1
ATOM 764 C CA . ILE A 1 93 ? 6.187 -7.194 4.104 1.00 70.19 93 ILE A CA 1
ATOM 765 C C . ILE A 1 93 ? 6.502 -6.127 3.055 1.00 70.19 93 ILE A C 1
ATOM 767 O O . IL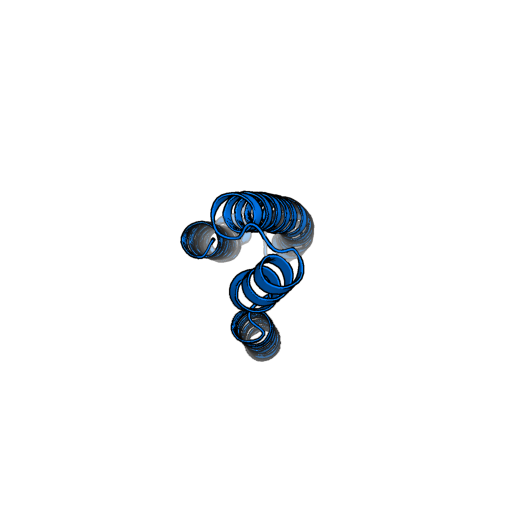E A 1 93 ? 7.298 -6.383 2.157 1.00 70.19 93 ILE A O 1
ATOM 771 N N . LEU A 1 94 ? 5.918 -4.930 3.173 1.00 64.75 94 LEU A N 1
ATOM 772 C CA . LEU A 1 94 ? 6.198 -3.830 2.252 1.00 64.75 94 LEU A CA 1
ATOM 773 C C . LEU A 1 94 ? 7.679 -3.432 2.313 1.00 64.75 94 LEU A C 1
ATOM 775 O O . LEU A 1 94 ? 8.309 -3.300 1.273 1.00 64.75 94 LEU A O 1
ATOM 779 N N . LEU A 1 95 ? 8.251 -3.315 3.517 1.00 69.06 95 LEU A N 1
ATOM 780 C CA . LEU A 1 95 ? 9.670 -3.011 3.708 1.00 69.06 95 LEU A CA 1
ATOM 781 C C . LEU A 1 95 ? 10.570 -4.087 3.079 1.00 69.06 95 LEU A C 1
ATOM 783 O O . LEU A 1 95 ? 11.526 -3.757 2.384 1.00 69.06 95 LEU A O 1
ATOM 787 N N . ALA A 1 96 ? 10.246 -5.367 3.282 1.00 70.25 96 ALA A N 1
ATOM 788 C CA . ALA A 1 96 ? 10.987 -6.487 2.709 1.00 70.25 96 ALA A CA 1
ATOM 789 C C . ALA A 1 96 ? 10.918 -6.503 1.173 1.00 70.25 96 ALA A C 1
ATOM 791 O O . ALA A 1 96 ?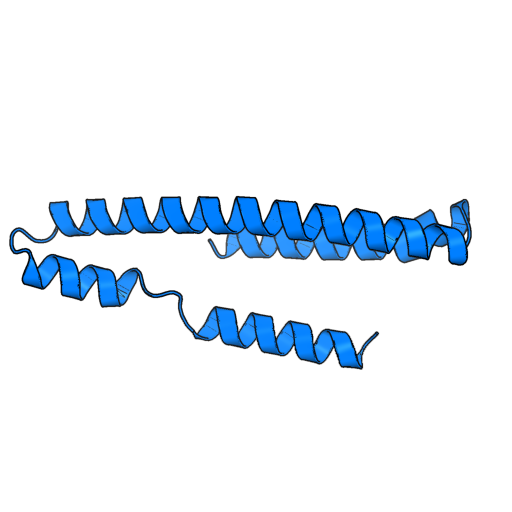 11.940 -6.714 0.526 1.00 70.25 96 ALA A O 1
ATOM 792 N N . LEU A 1 97 ? 9.746 -6.232 0.586 1.00 69.69 97 LEU A N 1
ATOM 793 C CA . LEU A 1 97 ? 9.577 -6.119 -0.866 1.00 69.69 97 LEU A CA 1
ATOM 794 C C . LEU A 1 97 ? 10.345 -4.923 -1.440 1.00 69.69 97 LEU A C 1
ATOM 796 O O . LEU A 1 97 ? 10.982 -5.069 -2.478 1.00 69.69 97 LEU A O 1
ATOM 800 N N . SER A 1 98 ? 10.344 -3.775 -0.758 1.00 63.53 98 SER A N 1
ATOM 801 C CA . SER A 1 98 ? 11.134 -2.608 -1.167 1.00 63.53 98 SER A CA 1
ATOM 802 C C . SER A 1 98 ? 12.636 -2.894 -1.130 1.00 63.53 98 SER A C 1
ATOM 804 O O . SER A 1 98 ? 13.347 -2.534 -2.062 1.00 63.53 98 SER A O 1
ATOM 806 N N . ILE A 1 99 ? 13.119 -3.577 -0.085 1.00 71.94 99 ILE A N 1
ATOM 807 C CA . ILE A 1 99 ? 14.523 -3.996 0.022 1.00 71.94 99 ILE A CA 1
ATOM 808 C C . ILE A 1 99 ? 14.874 -4.983 -1.097 1.00 71.94 99 ILE A C 1
ATOM 810 O O . ILE A 1 99 ? 15.888 -4.805 -1.760 1.00 71.94 99 ILE A O 1
ATOM 814 N N . LEU A 1 100 ? 14.035 -5.993 -1.348 1.00 66.31 100 LEU A N 1
ATOM 815 C CA . LEU A 1 100 ? 14.238 -6.949 -2.443 1.00 66.31 100 LEU A CA 1
ATOM 816 C C . LEU A 1 100 ? 14.247 -6.267 -3.816 1.00 66.31 100 LEU A C 1
ATOM 818 O O . LEU A 1 100 ? 15.065 -6.622 -4.658 1.00 66.31 100 LEU A O 1
ATOM 822 N N . GLY A 1 101 ? 13.387 -5.269 -4.026 1.00 59.97 101 GLY A N 1
ATOM 823 C CA . GLY A 1 101 ? 13.352 -4.478 -5.255 1.00 59.97 101 GLY A CA 1
ATOM 824 C C . GLY A 1 101 ? 14.675 -3.766 -5.548 1.00 59.97 101 GLY A C 1
ATOM 825 O O . GLY A 1 101 ? 15.103 -3.762 -6.695 1.00 59.97 101 GLY A O 1
ATOM 826 N N . LEU A 1 102 ? 15.367 -3.261 -4.517 1.00 63.62 102 LEU A N 1
ATOM 827 C CA . LEU A 1 102 ? 16.686 -2.622 -4.654 1.00 63.62 102 LEU A CA 1
ATOM 828 C C . LEU A 1 102 ? 17.808 -3.593 -5.056 1.00 63.62 102 LEU A C 1
ATOM 830 O O . LEU A 1 102 ? 18.833 -3.149 -5.558 1.00 63.62 102 LEU A O 1
ATOM 834 N N . PHE A 1 103 ? 17.647 -4.897 -4.808 1.00 59.69 103 PHE A N 1
ATOM 835 C CA . PHE A 1 103 ? 18.633 -5.916 -5.192 1.00 59.69 103 PHE A CA 1
ATOM 836 C C . PHE A 1 103 ? 18.372 -6.523 -6.577 1.00 59.69 103 PHE A C 1
ATOM 838 O O . PHE A 1 103 ? 19.231 -7.236 -7.093 1.00 59.69 103 PHE A O 1
ATOM 845 N N . ILE A 1 104 ? 17.185 -6.296 -7.145 1.00 52.34 104 ILE A N 1
ATOM 846 C CA . ILE A 1 104 ? 16.759 -6.863 -8.433 1.00 52.34 104 ILE A CA 1
ATOM 847 C C . ILE A 1 104 ? 16.813 -5.809 -9.559 1.00 52.34 104 ILE A C 1
ATOM 849 O O . ILE A 1 104 ? 16.912 -6.192 -10.724 1.00 52.34 104 ILE A O 1
ATOM 853 N N . SER A 1 105 ? 16.769 -4.510 -9.227 1.00 43.12 105 SER A N 1
ATOM 854 C CA . SER A 1 105 ? 17.018 -3.387 -10.153 1.00 43.12 105 SER A CA 1
ATOM 855 C C . SER A 1 105 ? 18.502 -3.184 -10.437 1.00 43.12 105 SER A C 1
ATOM 857 O O . SER A 1 105 ? 18.841 -2.936 -11.613 1.00 43.12 105 SER A O 1
#

Foldseek 3Di:
DVVVVVVLVVVVVVVVVCLVPPVCVVPNDVVSVVVCVVVVVVSVVVCVVVVVVVLVVQLVVLLVVLVVPDVDPVSSVVSCCVRSDPPVVVVVVVVVVVVVVVVVD

pLDDT: mean 75.07, std 9.71, range [43.12, 92.56]

Sequence (105 aa):
MYLEFFIIFFLFYLETIFENFVLTKLIGIEQTKVVNISVTIVLIITLGIIGNHLYIKKAKRTLKNAEVKYSEIENQKEFIIKKGGTSYIYVTILLALSILGLFIS

Radius of gyration: 19.35 Å; chains: 1; bounding box: 41×18×58 Å